Protein AF-G5SBT2-F1 (afdb_monomer_lite)

InterPro domains:
  IPR029263 Respiratory nitrate reductase beta, C-terminal [PF14711] (8-86)
  IPR038262 Nitrate reductase beta, C-terminal domain superfamily [G3DSA:1.10.3650.10] (8-85)

pLDDT: mean 75.29, std 18.12, range [35.0, 94.0]

Organism: NCBI:txid913086

Foldseek 3Di:
DDADQDDFADLVPAVVVPDDPPPVDPFDDPCSGPDHLQVVCVVHPVRDSVVNNLSNLLVRLLVSQVCCCPPVVDRDCRSVVVSPHDPVRSVVVCCCPPVNDPCSPDPDDDPPPVVVDVVVVLVVPPPDPPPDPPCPDDPCNSDDDPPPDDD

Sequence (151 aa):
MVWYVPPLSPIQSYADAGGLPHNGNILPAVETLRIPVQYLANMLSAGDTGPVIRALKRMMAMRHYMRSQTVEGVTDTRAIDEVGLSVQQVEEMYRYLAIANYEDRFVIPTSHREMARDAFPERNGCGFTFGEVATGRIPNSTCSTVAVLMP

Structure (mmCIF, N/CA/C/O backbone):
data_AF-G5SBT2-F1
#
_entry.id   AF-G5SBT2-F1
#
loop_
_atom_site.group_PDB
_atom_site.id
_atom_site.type_symbol
_atom_site.label_atom_id
_atom_site.label_alt_id
_atom_site.label_comp_id
_atom_site.label_asym_id
_atom_site.label_entity_id
_atom_site.label_seq_id
_atom_site.pdbx_PDB_ins_code
_atom_site.Cartn_x
_atom_site.Cartn_y
_atom_site.Cartn_z
_atom_site.occupancy
_atom_site.B_iso_or_equiv
_atom_site.auth_seq_id
_atom_site.auth_comp_id
_atom_site.auth_asym_id
_atom_site.auth_atom_id
_atom_site.pdbx_PDB_model_num
ATOM 1 N N . MET A 1 1 ? 7.430 0.142 -16.826 1.00 81.44 1 MET A N 1
ATOM 2 C CA . MET A 1 1 ? 6.166 -0.357 -16.238 1.00 81.44 1 MET A CA 1
ATOM 3 C C . MET A 1 1 ? 5.947 0.395 -14.934 1.00 81.44 1 MET A C 1
ATOM 5 O O . MET A 1 1 ? 6.907 0.506 -14.185 1.00 81.44 1 MET A O 1
ATOM 9 N N . VAL A 1 2 ? 4.760 0.958 -14.694 1.00 90.00 2 VAL A N 1
ATOM 10 C CA . VAL A 1 2 ? 4.453 1.811 -13.525 1.00 90.00 2 VAL A CA 1
ATOM 11 C C . VAL A 1 2 ? 3.194 1.271 -12.851 1.00 90.00 2 VAL A C 1
ATOM 13 O O . VAL A 1 2 ? 2.244 0.922 -13.545 1.00 90.00 2 VAL A O 1
ATOM 16 N N . TRP A 1 3 ? 3.214 1.171 -11.523 1.00 92.44 3 TRP A N 1
ATOM 17 C CA . TRP A 1 3 ? 2.135 0.614 -10.703 1.00 92.44 3 TRP A CA 1
ATOM 18 C C . TRP A 1 3 ? 1.725 1.630 -9.636 1.00 92.44 3 TRP A C 1
ATOM 20 O O . TRP A 1 3 ? 2.536 2.466 -9.239 1.00 92.44 3 TRP A O 1
ATOM 30 N N . TYR A 1 4 ? 0.481 1.545 -9.159 1.00 93.19 4 TYR A N 1
ATOM 31 C CA . TYR A 1 4 ? -0.083 2.499 -8.203 1.00 93.19 4 TYR A CA 1
ATOM 32 C C . TYR A 1 4 ? -0.707 1.794 -7.001 1.00 93.19 4 TYR A C 1
ATOM 34 O O . TYR A 1 4 ? -1.378 0.771 -7.140 1.00 93.19 4 TYR A O 1
ATOM 42 N N . VAL A 1 5 ? -0.524 2.389 -5.823 1.00 92.81 5 VAL A N 1
ATOM 43 C CA . VAL A 1 5 ? -1.242 2.017 -4.600 1.00 92.81 5 VAL A CA 1
ATOM 44 C C . VAL A 1 5 ? -2.513 2.875 -4.514 1.00 92.81 5 VAL A C 1
ATOM 46 O O . VAL A 1 5 ? -2.412 4.098 -4.641 1.00 92.81 5 VAL A O 1
ATOM 49 N N . PRO A 1 6 ? -3.710 2.287 -4.322 1.00 92.00 6 PRO A N 1
ATOM 50 C CA . PRO A 1 6 ? -4.952 3.054 -4.271 1.00 92.00 6 PRO A CA 1
ATOM 51 C C . PRO A 1 6 ? -5.004 3.965 -3.028 1.00 92.00 6 PRO A C 1
ATOM 53 O O . PRO A 1 6 ? -4.610 3.539 -1.938 1.00 92.00 6 PRO A O 1
ATOM 56 N N . PRO A 1 7 ? -5.507 5.207 -3.156 1.00 89.25 7 PRO A N 1
ATOM 57 C CA . PRO A 1 7 ? -5.559 6.151 -2.047 1.00 89.25 7 PRO A CA 1
ATOM 58 C C . PRO A 1 7 ? -6.687 5.817 -1.064 1.00 89.25 7 PRO A C 1
ATOM 60 O O . PRO A 1 7 ? -7.796 5.453 -1.457 1.00 89.25 7 PRO A O 1
ATOM 63 N N . LEU A 1 8 ? -6.426 6.028 0.227 1.00 84.62 8 LEU A N 1
ATOM 64 C CA . LEU A 1 8 ? -7.476 6.047 1.245 1.00 84.62 8 LEU A CA 1
ATOM 65 C C . LEU A 1 8 ? -8.232 7.378 1.165 1.00 84.62 8 LEU A C 1
ATOM 67 O O . LEU A 1 8 ? -7.611 8.440 1.128 1.00 84.62 8 LEU A O 1
ATOM 71 N N . SER A 1 9 ? -9.564 7.325 1.159 1.00 79.56 9 SER A N 1
ATOM 72 C CA . SER A 1 9 ? -10.411 8.523 1.179 1.00 79.56 9 SER A CA 1
ATOM 73 C C . SER A 1 9 ? -11.047 8.743 2.558 1.00 79.56 9 SER A C 1
ATOM 75 O O . SER A 1 9 ? -11.178 7.789 3.326 1.00 79.56 9 SER A O 1
ATOM 77 N N . PRO A 1 10 ? -11.418 9.984 2.917 1.00 72.31 10 PRO A N 1
ATOM 78 C CA . PRO A 1 10 ? -12.133 10.247 4.160 1.00 72.31 10 PRO A CA 1
ATOM 79 C C . PRO A 1 10 ? -13.471 9.502 4.219 1.00 72.31 10 PRO A C 1
ATOM 81 O O . PRO A 1 10 ? -14.146 9.332 3.200 1.00 72.31 10 PRO A O 1
ATOM 84 N N . ILE A 1 11 ? -13.873 9.111 5.428 1.00 65.56 11 ILE A N 1
ATOM 85 C CA . ILE A 1 11 ? -15.165 8.471 5.686 1.00 65.56 11 ILE A CA 1
ATOM 86 C C . ILE A 1 11 ? -16.180 9.590 5.927 1.00 65.56 11 ILE A C 1
ATOM 88 O O . ILE A 1 11 ? -16.314 10.103 7.036 1.00 65.56 11 ILE A O 1
ATOM 92 N N . GLN A 1 12 ? -16.821 10.048 4.856 1.00 55.50 12 GLN A N 1
ATOM 93 C CA . GLN A 1 12 ? -17.520 11.334 4.859 1.00 55.50 12 GLN A CA 1
ATOM 94 C C . GLN A 1 12 ? -18.854 11.329 5.614 1.00 55.50 12 GLN A C 1
ATOM 96 O O . GLN A 1 12 ? -19.302 12.380 6.042 1.00 55.50 12 GLN A O 1
ATOM 101 N N . SER A 1 13 ? -19.470 10.163 5.814 1.00 51.03 13 SER A N 1
ATOM 102 C CA . SER A 1 13 ? -20.796 10.050 6.444 1.00 51.03 13 SER A CA 1
ATOM 103 C C . SER A 1 13 ? -20.758 9.614 7.916 1.00 51.03 13 SER A C 1
ATOM 105 O O . SER A 1 13 ? -21.778 9.679 8.591 1.00 51.03 13 SER A O 1
ATOM 107 N N . TYR A 1 14 ? -19.608 9.151 8.423 1.00 53.25 14 TYR A N 1
ATOM 108 C CA . TYR A 1 14 ? -19.491 8.551 9.765 1.00 53.25 14 TYR A CA 1
ATOM 109 C C . TYR A 1 14 ? -18.976 9.518 10.837 1.00 53.25 14 TYR A C 1
ATOM 111 O O . TYR A 1 14 ? -19.342 9.379 12.001 1.00 53.25 14 TYR A O 1
ATOM 119 N N . ALA A 1 15 ? -18.156 10.506 10.460 1.00 50.91 15 ALA A N 1
ATOM 120 C CA . ALA A 1 15 ? -17.686 11.535 11.391 1.00 50.91 15 ALA A CA 1
ATOM 121 C C . ALA A 1 15 ? -18.818 12.498 11.801 1.00 50.91 15 ALA A C 1
ATOM 123 O O . ALA A 1 15 ? -18.912 12.865 12.969 1.00 50.91 15 ALA A O 1
ATOM 124 N N . ASP A 1 16 ? -19.719 12.824 10.868 1.00 51.06 16 ASP A N 1
ATOM 125 C CA . ASP A 1 16 ? -20.859 13.720 11.107 1.00 51.06 16 ASP A CA 1
ATOM 126 C C . ASP A 1 16 ? -21.977 13.067 11.946 1.00 51.06 16 ASP A C 1
ATOM 128 O O . ASP A 1 16 ? -22.784 13.763 12.556 1.00 51.06 16 ASP A O 1
ATOM 132 N N . ALA A 1 17 ? -22.017 11.730 12.020 1.00 50.12 17 ALA A N 1
ATOM 133 C CA . ALA A 1 17 ? -23.036 10.968 12.750 1.00 50.12 17 ALA A CA 1
ATOM 134 C C . ALA A 1 17 ? -22.621 10.563 14.181 1.00 50.12 17 ALA A C 1
ATOM 136 O O . ALA A 1 17 ? -23.380 9.877 14.86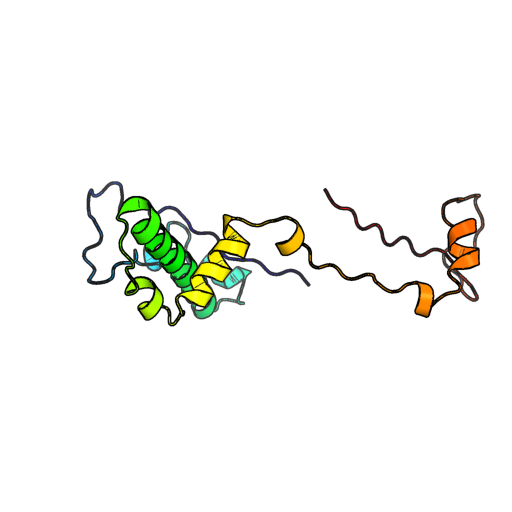4 1.00 50.12 17 ALA A O 1
ATOM 137 N N . GLY A 1 18 ? -21.423 10.942 14.647 1.00 48.19 18 GLY A N 1
ATOM 138 C CA . GLY A 1 18 ? -20.956 10.668 16.016 1.00 48.19 18 GLY A CA 1
ATOM 139 C C . GLY A 1 18 ? -20.796 9.181 16.381 1.00 48.19 18 GLY A C 1
ATOM 140 O O . GLY A 1 18 ? -20.587 8.856 17.549 1.00 48.19 18 GLY A O 1
ATOM 141 N N . GLY A 1 19 ? -20.896 8.268 15.413 1.00 49.31 19 GLY A N 1
ATOM 142 C CA . GLY A 1 19 ? -20.870 6.828 15.645 1.00 49.31 19 GLY A CA 1
ATOM 143 C C . GLY A 1 19 ? -19.489 6.226 15.407 1.00 49.31 19 GLY A C 1
ATOM 144 O O . GLY A 1 19 ? -18.996 6.219 14.281 1.00 49.31 19 GLY A O 1
ATOM 145 N N . LEU A 1 20 ? -18.894 5.633 16.444 1.00 51.16 20 LEU A N 1
ATOM 146 C CA . LEU A 1 20 ? -17.896 4.576 16.258 1.00 51.16 20 LEU A CA 1
ATOM 147 C C . LEU A 1 20 ? -18.595 3.422 15.517 1.00 51.16 20 LEU A C 1
ATOM 149 O O . LEU A 1 20 ? -19.608 2.942 16.037 1.00 51.16 20 LEU A O 1
ATOM 153 N N . PRO A 1 21 ? -18.125 2.973 14.337 1.00 48.66 21 PRO A N 1
ATOM 154 C CA . PRO A 1 21 ? -18.746 1.857 13.631 1.00 48.66 21 PRO A CA 1
ATOM 155 C C . PRO A 1 21 ? -18.725 0.603 14.514 1.00 48.66 21 PRO A C 1
ATOM 157 O O . PRO A 1 21 ? -17.712 -0.075 14.638 1.00 48.66 21 PRO A O 1
ATOM 160 N N . HIS A 1 22 ? -19.861 0.294 15.137 1.00 47.34 22 HIS A N 1
ATOM 161 C CA . HIS A 1 22 ? -20.135 -0.995 15.761 1.00 47.34 22 HIS A CA 1
ATOM 162 C C . HIS A 1 22 ? -20.657 -1.941 14.682 1.00 47.34 22 HIS A C 1
ATOM 164 O O . HIS A 1 22 ? -21.832 -2.289 14.646 1.00 47.34 22 HIS A O 1
ATOM 170 N N . ASN A 1 23 ? -19.764 -2.355 13.786 1.00 47.50 23 ASN A N 1
ATOM 171 C CA . ASN A 1 23 ? -20.062 -3.399 12.806 1.00 47.50 23 ASN A CA 1
ATOM 172 C C . ASN A 1 23 ? -19.533 -4.765 13.280 1.00 47.50 23 ASN A C 1
ATOM 174 O O . ASN A 1 23 ? -19.401 -5.680 12.476 1.00 47.50 23 ASN A O 1
ATOM 178 N N . GLY A 1 24 ? -19.126 -4.896 14.549 1.00 50.34 24 GLY A N 1
ATOM 179 C CA . GLY A 1 24 ? -18.369 -6.052 15.050 1.00 50.34 24 GLY A CA 1
ATOM 180 C C . GLY A 1 24 ? -16.921 -6.119 14.538 1.00 50.34 24 GLY A C 1
ATOM 181 O O . GLY A 1 24 ? -16.070 -6.683 15.219 1.00 50.34 24 GLY A O 1
ATOM 182 N N . ASN A 1 25 ? -16.622 -5.478 13.402 1.00 52.66 25 ASN A N 1
ATOM 183 C CA . ASN A 1 25 ? -15.278 -5.356 12.848 1.00 52.66 25 ASN A CA 1
ATOM 184 C C . ASN A 1 25 ? -14.618 -4.047 13.293 1.00 52.66 25 ASN A C 1
ATOM 186 O O . ASN A 1 25 ? -15.227 -2.979 13.314 1.00 52.66 25 ASN A O 1
ATOM 190 N N . ILE A 1 26 ? -13.339 -4.161 13.628 1.00 62.16 26 ILE A N 1
ATOM 191 C CA . ILE A 1 26 ? -12.473 -3.093 14.142 1.00 62.16 26 ILE A CA 1
ATOM 192 C C . ILE A 1 26 ? -12.114 -2.056 13.067 1.00 62.16 26 ILE A C 1
ATOM 194 O O . ILE A 1 26 ? -11.780 -0.910 13.371 1.00 62.16 26 ILE A O 1
ATOM 198 N N . LEU A 1 27 ? -12.201 -2.446 11.795 1.00 63.97 27 LEU A N 1
ATOM 199 C CA . LEU A 1 27 ? -11.885 -1.591 10.660 1.00 63.97 27 LEU A CA 1
ATOM 200 C C . LEU A 1 27 ? -13.154 -0.955 10.076 1.00 63.97 27 LEU A C 1
ATOM 202 O O . LEU A 1 27 ? -14.155 -1.651 9.888 1.00 63.97 27 LEU A O 1
ATOM 206 N N . PRO A 1 28 ? -13.122 0.345 9.721 1.00 68.00 28 PRO A N 1
ATOM 207 C CA . PRO A 1 28 ? -14.218 0.957 8.987 1.00 68.00 28 PRO A CA 1
ATOM 208 C C . PRO A 1 28 ? -14.482 0.207 7.679 1.00 68.00 28 PRO A C 1
ATOM 210 O O . PRO A 1 28 ? -13.549 -0.199 6.981 1.00 68.00 28 PRO A O 1
ATOM 213 N N . ALA A 1 29 ? -15.757 0.041 7.332 1.00 69.31 29 ALA A N 1
ATOM 214 C CA . ALA A 1 29 ? -16.147 -0.628 6.099 1.00 69.31 29 ALA A CA 1
ATOM 215 C C . ALA A 1 29 ? -15.599 0.135 4.882 1.00 69.31 29 ALA A C 1
ATOM 217 O O . ALA A 1 29 ? -15.877 1.323 4.704 1.00 69.31 29 ALA A O 1
ATOM 218 N N . VAL A 1 30 ? -14.841 -0.553 4.024 1.00 71.50 30 VAL A N 1
ATOM 219 C CA . VAL A 1 30 ? -14.248 0.022 2.799 1.00 71.50 30 VAL A CA 1
ATOM 220 C C . VAL A 1 30 ? -15.331 0.554 1.852 1.00 71.50 30 VAL A C 1
ATOM 222 O O . VAL A 1 30 ? -15.067 1.470 1.080 1.00 71.50 30 VAL A O 1
ATOM 225 N N . GLU A 1 31 ? -16.569 0.057 1.953 1.00 67.88 31 GLU A N 1
ATOM 226 C CA . GLU A 1 31 ? -17.704 0.573 1.179 1.00 67.88 31 GLU A CA 1
ATOM 227 C C . GLU A 1 31 ? -18.174 1.974 1.614 1.00 67.88 31 GLU A C 1
ATOM 229 O O . GLU A 1 31 ? -18.878 2.634 0.859 1.00 67.88 31 GLU A O 1
ATOM 234 N N . THR A 1 32 ? -17.779 2.454 2.800 1.00 72.81 32 THR A N 1
ATOM 235 C CA . THR A 1 32 ? -18.185 3.778 3.329 1.00 72.81 32 THR A CA 1
ATOM 236 C C . THR A 1 32 ? -17.217 4.906 2.954 1.00 72.81 32 THR A C 1
ATOM 238 O O . THR A 1 32 ? -17.385 6.059 3.360 1.00 72.81 32 THR A O 1
ATOM 241 N N . LEU A 1 33 ? -16.189 4.581 2.169 1.00 76.44 33 LEU A N 1
ATOM 242 C CA . LEU A 1 33 ? -15.235 5.534 1.616 1.00 76.44 33 LEU A CA 1
ATOM 243 C C . LEU A 1 33 ? -15.920 6.485 0.622 1.00 76.44 33 LEU A C 1
ATOM 245 O O . LEU A 1 33 ? -16.732 6.065 -0.198 1.00 76.44 33 LEU A O 1
ATOM 249 N N . ARG A 1 34 ? -15.546 7.774 0.654 1.00 82.88 34 ARG A N 1
ATOM 250 C CA . ARG A 1 34 ? -16.090 8.804 -0.253 1.00 82.88 34 ARG A CA 1
ATOM 251 C C . ARG A 1 34 ? -15.933 8.435 -1.729 1.00 82.88 34 ARG A C 1
ATOM 253 O O . ARG A 1 34 ? -16.804 8.735 -2.542 1.00 82.88 34 ARG A O 1
ATOM 260 N N . ILE A 1 35 ? -14.777 7.887 -2.094 1.00 82.75 35 ILE A N 1
ATOM 261 C CA . ILE A 1 35 ? -14.473 7.552 -3.486 1.00 82.75 35 ILE A CA 1
ATOM 262 C C . ILE A 1 35 ? -15.084 6.183 -3.796 1.00 82.75 35 ILE A C 1
ATOM 264 O O . ILE A 1 35 ? -14.730 5.211 -3.126 1.00 82.75 35 ILE A O 1
ATOM 268 N N . PRO A 1 36 ? -15.947 6.069 -4.822 1.00 86.88 36 PRO A N 1
ATOM 269 C CA . PRO A 1 36 ? -16.544 4.791 -5.172 1.00 86.88 36 PRO A CA 1
ATOM 270 C C . PRO A 1 36 ? -15.455 3.802 -5.596 1.00 86.88 36 PRO A C 1
ATOM 272 O O . PRO A 1 36 ? -14.662 4.075 -6.498 1.00 86.88 36 PRO A O 1
ATOM 275 N N . VAL A 1 37 ? -15.442 2.620 -4.982 1.00 88.38 37 VAL A N 1
ATOM 276 C CA . VAL A 1 37 ? -14.430 1.585 -5.254 1.00 88.38 37 VAL A CA 1
ATOM 277 C C . VAL A 1 37 ? -14.450 1.145 -6.722 1.00 88.38 37 VAL A C 1
ATOM 279 O O . VAL A 1 37 ? -13.401 0.858 -7.295 1.00 88.38 37 VAL A O 1
ATOM 282 N N . GLN A 1 38 ? -15.622 1.184 -7.367 1.00 88.94 38 GLN A N 1
ATOM 283 C CA . GLN A 1 38 ? -15.757 0.886 -8.794 1.00 88.94 38 GLN A CA 1
ATOM 284 C C . GLN A 1 38 ? -14.934 1.832 -9.678 1.00 88.94 38 GLN A C 1
ATOM 286 O O . GLN A 1 38 ? -14.377 1.407 -10.686 1.00 88.94 38 GLN A O 1
ATOM 291 N N . TYR A 1 39 ? -14.808 3.105 -9.294 1.00 90.19 39 TYR A N 1
ATOM 292 C CA . TYR A 1 39 ? -13.993 4.064 -10.040 1.00 90.19 39 TYR A CA 1
ATOM 293 C C . TYR A 1 39 ? -12.510 3.678 -10.007 1.00 90.19 39 TYR A C 1
ATOM 295 O O . TYR A 1 39 ? -11.839 3.677 -11.038 1.00 90.19 39 TYR A O 1
ATOM 303 N N . LEU A 1 40 ? -12.011 3.278 -8.835 1.00 90.25 40 LEU A N 1
ATOM 304 C CA . LEU A 1 40 ? -10.636 2.802 -8.678 1.00 90.25 40 LEU A CA 1
ATOM 305 C C . LEU A 1 40 ? -10.404 1.486 -9.431 1.00 90.25 40 LEU A C 1
ATOM 307 O O . LEU A 1 40 ? -9.360 1.318 -10.057 1.00 90.25 40 LEU A O 1
ATOM 311 N N . ALA A 1 41 ? -11.384 0.581 -9.421 1.00 92.38 41 ALA A N 1
ATOM 312 C CA . ALA A 1 41 ? -11.300 -0.693 -10.127 1.00 92.38 41 ALA A CA 1
ATOM 313 C C . ALA A 1 41 ? -11.198 -0.518 -11.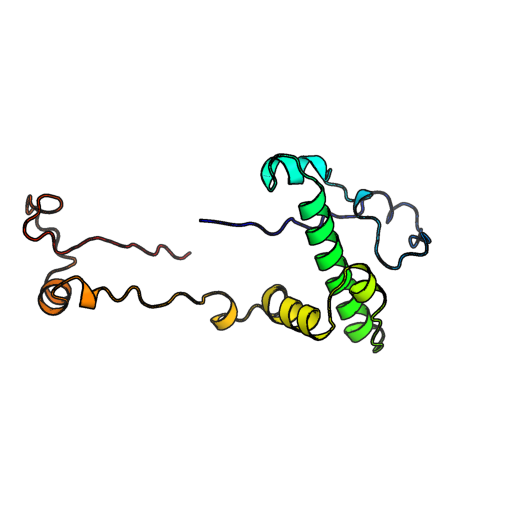648 1.00 92.38 41 ALA A C 1
ATOM 315 O O . ALA A 1 41 ? -10.374 -1.159 -12.299 1.00 92.38 41 ALA A O 1
ATOM 316 N N . ASN A 1 42 ? -11.973 0.405 -12.222 1.00 92.44 42 ASN A N 1
ATOM 317 C CA . ASN A 1 42 ? -11.923 0.697 -13.657 1.00 92.44 42 ASN A CA 1
ATOM 318 C C . ASN A 1 42 ? -10.549 1.224 -14.104 1.00 92.44 42 ASN A C 1
ATOM 320 O O . ASN A 1 42 ? -10.137 0.980 -15.233 1.00 92.44 42 ASN A O 1
ATOM 324 N N . MET A 1 43 ? -9.834 1.924 -13.220 1.00 89.94 43 MET A N 1
ATOM 325 C CA . MET A 1 43 ? -8.523 2.507 -13.513 1.00 89.94 43 MET A CA 1
ATOM 326 C C . MET A 1 43 ? -7.355 1.545 -13.247 1.00 89.94 43 MET A C 1
ATOM 328 O O . MET A 1 43 ? -6.369 1.576 -13.977 1.00 89.94 43 MET A O 1
ATOM 332 N N . LEU A 1 44 ? -7.440 0.714 -12.203 1.00 91.25 44 LEU A N 1
ATOM 333 C CA . LEU A 1 44 ? -6.299 -0.065 -11.700 1.00 91.25 44 LEU A CA 1
ATOM 334 C C . LEU A 1 44 ? -6.379 -1.567 -12.005 1.00 91.25 44 LEU A C 1
ATOM 336 O O . LEU A 1 44 ? -5.350 -2.237 -12.013 1.00 91.25 44 LEU A O 1
ATOM 340 N N . SER A 1 45 ? -7.574 -2.108 -12.236 1.00 92.31 45 SER A N 1
ATOM 341 C CA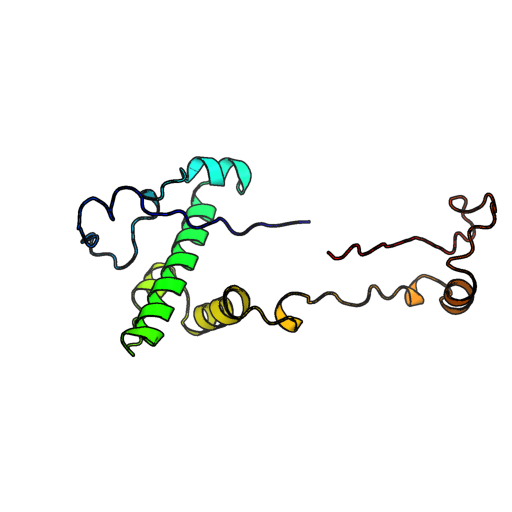 . SER A 1 45 ? -7.816 -3.558 -12.304 1.00 92.31 45 SER A CA 1
ATOM 342 C C . SER A 1 45 ? -8.858 -3.945 -13.358 1.00 92.31 45 SER A C 1
ATOM 344 O O . SER A 1 45 ? -9.529 -4.966 -13.224 1.00 92.31 45 SER A O 1
ATOM 346 N N . ALA A 1 46 ? -9.008 -3.131 -14.409 1.00 92.88 46 ALA A N 1
ATOM 347 C CA . ALA A 1 46 ? -9.938 -3.370 -15.520 1.00 92.88 46 ALA A CA 1
ATOM 348 C C . ALA A 1 46 ? -11.404 -3.616 -15.085 1.00 92.88 46 ALA A C 1
ATOM 350 O O . ALA A 1 46 ? -12.148 -4.330 -15.751 1.00 92.88 46 ALA A O 1
ATOM 351 N N . GLY A 1 47 ? -11.819 -3.015 -13.966 1.00 90.00 47 GLY A N 1
ATOM 352 C CA . GLY A 1 47 ? -13.173 -3.113 -13.417 1.00 90.00 47 GLY A CA 1
ATOM 353 C C . GLY A 1 47 ? -13.345 -4.122 -12.277 1.00 90.00 47 GLY A C 1
ATOM 354 O O . GLY A 1 47 ? -14.402 -4.116 -11.647 1.00 90.00 47 GLY A O 1
ATOM 355 N N . ASP A 1 48 ? -12.326 -4.926 -11.948 1.00 93.12 48 ASP A N 1
ATOM 356 C CA . ASP A 1 48 ? -12.372 -5.859 -10.811 1.00 93.12 48 ASP A CA 1
ATOM 357 C C . ASP A 1 48 ? -12.139 -5.135 -9.474 1.00 93.12 48 ASP A C 1
ATOM 359 O O . ASP A 1 48 ? -11.047 -4.642 -9.184 1.00 93.12 48 ASP A O 1
ATOM 363 N N . THR A 1 49 ? -13.157 -5.079 -8.620 1.00 91.62 49 THR A N 1
ATOM 364 C CA . THR A 1 49 ? -13.077 -4.423 -7.306 1.00 91.62 49 THR A CA 1
ATOM 365 C C . THR A 1 49 ? -12.329 -5.251 -6.260 1.00 91.62 49 THR A C 1
ATOM 367 O O . THR A 1 49 ? -11.801 -4.681 -5.303 1.00 91.62 49 THR A O 1
ATOM 370 N N . GLY A 1 50 ? -12.201 -6.568 -6.441 1.00 91.50 50 GLY A N 1
ATOM 371 C CA . GLY A 1 50 ? -11.541 -7.477 -5.503 1.00 91.50 50 GLY A CA 1
ATOM 372 C C . GLY A 1 50 ? -10.120 -7.058 -5.090 1.00 91.50 50 GLY A C 1
ATOM 373 O O . GLY A 1 50 ? -9.860 -6.921 -3.888 1.00 91.50 50 GLY A O 1
ATOM 374 N N . PRO A 1 51 ? -9.174 -6.832 -6.025 1.00 92.25 51 PRO A N 1
ATOM 375 C CA . PRO A 1 51 ? -7.811 -6.417 -5.689 1.00 92.25 51 PRO A CA 1
ATOM 376 C C . PRO A 1 51 ? -7.753 -5.041 -5.024 1.00 92.25 51 PRO A C 1
ATOM 378 O O . PRO A 1 51 ? -6.949 -4.844 -4.112 1.00 92.25 51 PRO A O 1
ATOM 381 N N . VAL A 1 52 ? -8.627 -4.115 -5.423 1.00 91.50 52 VAL A N 1
ATOM 382 C CA . VAL A 1 52 ? -8.679 -2.766 -4.848 1.00 91.50 52 VAL A CA 1
ATOM 383 C C . VAL A 1 52 ? -9.154 -2.818 -3.397 1.00 91.50 52 VAL A C 1
ATOM 385 O O . VAL A 1 52 ? -8.504 -2.246 -2.524 1.00 91.50 52 VAL A O 1
ATOM 388 N N . ILE A 1 53 ? -10.229 -3.562 -3.109 1.00 90.06 53 ILE A N 1
ATOM 389 C CA . ILE A 1 53 ? -10.742 -3.737 -1.741 1.00 90.06 53 ILE A CA 1
ATOM 390 C C . ILE A 1 53 ? -9.678 -4.385 -0.856 1.00 90.06 53 ILE A C 1
ATOM 392 O O . ILE A 1 53 ? -9.448 -3.922 0.261 1.00 90.06 53 ILE A O 1
ATOM 396 N N . ARG A 1 54 ? -8.980 -5.415 -1.356 1.00 91.44 54 ARG A N 1
ATOM 397 C CA . ARG A 1 54 ? -7.880 -6.052 -0.615 1.00 91.44 54 ARG A CA 1
ATOM 398 C C . ARG A 1 54 ? -6.776 -5.057 -0.262 1.00 91.44 54 ARG A C 1
ATOM 400 O O . ARG A 1 54 ? -6.339 -5.030 0.887 1.00 91.44 54 ARG A O 1
ATOM 407 N N . ALA A 1 55 ? -6.337 -4.239 -1.217 1.00 92.00 55 ALA A N 1
ATOM 408 C CA . ALA A 1 55 ? -5.303 -3.235 -0.975 1.00 92.00 55 ALA A CA 1
ATOM 409 C C . ALA A 1 55 ? -5.753 -2.191 0.063 1.00 92.00 55 ALA A C 1
ATOM 411 O O . ALA A 1 55 ? -5.015 -1.903 1.005 1.00 92.00 55 ALA A O 1
ATOM 412 N N . LEU A 1 56 ? -6.985 -1.684 -0.053 1.00 90.44 56 LEU A N 1
ATOM 413 C CA . LEU A 1 56 ? -7.545 -0.707 0.886 1.00 90.44 56 LEU A CA 1
ATOM 414 C C . LEU A 1 56 ? -7.675 -1.281 2.306 1.00 90.44 56 LEU A C 1
ATOM 416 O O . LEU A 1 56 ? -7.225 -0.641 3.257 1.00 90.44 56 LEU A O 1
ATOM 420 N N . LYS A 1 57 ? -8.197 -2.509 2.458 1.00 89.31 57 LYS A N 1
ATOM 421 C CA . LYS A 1 57 ? -8.299 -3.184 3.765 1.00 89.31 57 LYS A CA 1
ATOM 422 C C . LYS A 1 57 ? -6.933 -3.348 4.433 1.00 89.31 57 LYS A C 1
ATOM 424 O O . LYS A 1 57 ? -6.802 -3.044 5.613 1.00 89.31 57 LYS A O 1
ATOM 429 N N . ARG A 1 58 ? -5.899 -3.751 3.685 1.00 92.00 58 ARG A N 1
ATOM 430 C CA . ARG A 1 58 ? -4.527 -3.899 4.213 1.00 92.00 58 ARG A CA 1
ATOM 431 C C . ARG A 1 58 ? -3.936 -2.576 4.700 1.00 92.00 58 ARG A C 1
ATOM 433 O O . ARG A 1 58 ? -3.336 -2.529 5.769 1.00 92.00 58 ARG A O 1
ATOM 440 N N . MET A 1 59 ? -4.151 -1.490 3.957 1.00 90.69 59 MET A N 1
ATOM 441 C CA . MET A 1 59 ? -3.699 -0.154 4.366 1.00 90.69 59 MET A CA 1
ATOM 442 C C . MET A 1 59 ? -4.404 0.331 5.640 1.00 90.69 59 MET A C 1
ATOM 444 O O . MET A 1 59 ? -3.784 0.980 6.484 1.00 90.69 59 MET A O 1
ATOM 448 N N . MET A 1 60 ? -5.690 0.010 5.800 1.00 88.44 60 MET A N 1
ATOM 449 C CA . MET A 1 60 ? -6.454 0.336 7.007 1.00 88.44 60 MET A CA 1
ATOM 450 C C . MET A 1 60 ? -6.033 -0.525 8.202 1.00 88.44 60 MET A C 1
ATOM 452 O O . MET A 1 60 ? -5.844 0.018 9.289 1.00 88.44 60 MET A O 1
ATOM 456 N N . ALA A 1 61 ? -5.804 -1.824 7.991 1.00 89.88 61 ALA A N 1
ATOM 457 C CA . ALA A 1 61 ? -5.288 -2.744 9.003 1.00 89.88 61 ALA A CA 1
ATOM 458 C C . ALA A 1 61 ? -3.942 -2.274 9.570 1.00 89.88 61 ALA A C 1
ATOM 460 O O . ALA A 1 61 ? -3.789 -2.178 10.786 1.00 89.88 61 ALA A O 1
ATOM 461 N N . MET A 1 62 ? -3.007 -1.876 8.698 1.00 91.25 62 MET A N 1
ATOM 462 C CA . MET A 1 62 ? -1.722 -1.304 9.113 1.00 91.25 62 MET A CA 1
ATOM 463 C C . MET A 1 62 ? -1.912 -0.048 9.974 1.00 91.25 62 MET A C 1
ATOM 465 O O . MET A 1 62 ? -1.290 0.079 11.025 1.00 91.25 62 MET A O 1
ATOM 469 N N . ARG A 1 63 ? -2.793 0.880 9.568 1.00 89.50 63 ARG A N 1
ATOM 470 C CA . ARG A 1 63 ? -3.069 2.098 10.352 1.00 89.50 63 ARG A CA 1
ATOM 471 C C . ARG A 1 63 ? -3.666 1.789 11.723 1.00 89.50 63 ARG A C 1
ATOM 473 O O . ARG A 1 63 ? -3.290 2.445 12.690 1.00 89.50 63 ARG A O 1
ATOM 480 N N . HIS A 1 64 ? -4.575 0.818 11.807 1.00 87.12 64 HIS A N 1
ATOM 481 C CA . HIS A 1 64 ? -5.163 0.396 13.077 1.00 87.12 64 HIS A CA 1
ATOM 482 C C . HIS A 1 64 ? -4.104 -0.207 14.008 1.00 87.12 64 HIS A C 1
ATOM 484 O O . HIS A 1 64 ? -3.967 0.237 15.145 1.00 87.12 64 HIS A O 1
ATOM 490 N N . TYR A 1 65 ? -3.307 -1.150 13.501 1.00 90.06 65 TYR A N 1
ATOM 491 C CA . TYR A 1 65 ? -2.235 -1.803 14.255 1.00 90.06 65 TYR A CA 1
ATOM 492 C C . TYR A 1 65 ? -1.194 -0.806 14.780 1.00 90.06 65 TYR A C 1
ATOM 494 O O . TYR A 1 65 ? -0.857 -0.795 15.961 1.00 90.06 65 TYR A O 1
ATOM 502 N N . MET A 1 66 ? -0.719 0.103 13.924 1.00 89.44 66 MET A N 1
ATOM 503 C CA . MET A 1 66 ? 0.266 1.100 14.348 1.00 89.44 66 MET A CA 1
ATOM 504 C C . MET A 1 66 ? -0.319 2.096 15.352 1.00 89.44 66 MET A C 1
ATOM 506 O O . MET A 1 66 ? 0.399 2.561 16.235 1.00 89.44 66 MET A O 1
ATOM 510 N N . ARG A 1 67 ? -1.620 2.407 15.269 1.00 88.69 67 ARG A N 1
ATOM 511 C CA . ARG A 1 67 ? -2.301 3.243 16.265 1.00 88.69 67 ARG A CA 1
ATOM 512 C C . ARG A 1 67 ? -2.397 2.537 17.615 1.00 88.69 67 ARG A C 1
ATOM 514 O O . ARG A 1 67 ? -2.092 3.175 18.617 1.00 88.69 67 ARG A O 1
ATOM 521 N N . SER A 1 68 ? -2.790 1.262 17.657 1.00 87.44 68 SER A N 1
ATOM 522 C CA . SER A 1 68 ? -2.886 0.526 18.926 1.00 87.44 68 SER A CA 1
ATOM 523 C C . SER A 1 68 ? -1.520 0.462 19.619 1.00 87.44 68 SER A C 1
ATOM 525 O O . SER A 1 68 ? -1.418 0.724 20.815 1.00 87.44 68 SER A O 1
ATOM 527 N N . GLN A 1 69 ? -0.446 0.241 18.854 1.00 89.12 69 GLN A N 1
ATOM 528 C CA . GLN A 1 69 ? 0.911 0.230 19.400 1.00 89.12 69 GLN A CA 1
ATOM 529 C C . GLN A 1 69 ? 1.382 1.610 19.882 1.00 89.12 69 GLN A C 1
ATOM 531 O O . GLN A 1 69 ? 1.956 1.714 20.961 1.00 89.12 69 GLN A O 1
ATOM 536 N N . THR A 1 70 ? 1.156 2.675 19.107 1.00 87.69 70 THR A N 1
ATOM 537 C CA . THR A 1 70 ? 1.701 4.014 19.419 1.00 87.69 70 THR A CA 1
ATOM 538 C C . THR A 1 70 ? 0.876 4.809 20.426 1.00 87.69 70 THR A C 1
ATOM 540 O O . THR A 1 70 ? 1.440 5.603 21.173 1.00 87.69 70 THR A O 1
ATOM 543 N N . VAL A 1 71 ? -0.447 4.628 20.439 1.00 86.88 71 VAL A N 1
ATOM 544 C CA . VAL A 1 71 ? -1.368 5.406 21.281 1.00 86.88 71 VAL A CA 1
ATOM 545 C C . VAL A 1 71 ? -1.764 4.631 22.529 1.00 86.88 71 VAL A C 1
ATOM 547 O O . VAL A 1 71 ? -1.730 5.181 23.625 1.00 86.88 71 VAL A O 1
ATOM 550 N N . GLU A 1 72 ? -2.153 3.367 22.369 1.00 84.50 72 GLU A N 1
ATOM 551 C CA . GLU A 1 72 ? -2.691 2.549 23.464 1.00 84.50 72 GLU A CA 1
ATOM 552 C C . GLU A 1 72 ? -1.599 1.709 24.141 1.00 84.50 72 GLU A C 1
ATOM 554 O O . GLU A 1 72 ? -1.794 1.235 25.256 1.00 84.50 72 GLU A O 1
ATOM 559 N N . GLY A 1 73 ? -0.441 1.541 23.491 1.00 86.75 73 GLY A N 1
ATOM 560 C CA . GLY A 1 73 ? 0.640 0.680 23.973 1.00 86.75 73 GLY A CA 1
ATOM 561 C C . GLY A 1 7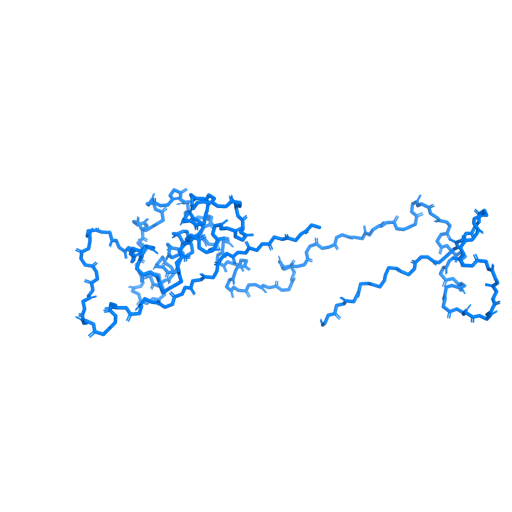3 ? 0.278 -0.807 23.946 1.00 86.75 73 GLY A C 1
ATOM 562 O O . GLY A 1 73 ? 0.902 -1.599 24.650 1.00 86.75 73 GLY A O 1
ATOM 563 N N . VAL A 1 74 ? -0.740 -1.190 23.166 1.00 87.31 74 VAL A N 1
ATOM 564 C CA . VAL A 1 74 ? -1.263 -2.559 23.088 1.00 87.31 74 VAL A CA 1
ATOM 565 C C . VAL A 1 74 ? -1.052 -3.124 21.687 1.00 87.31 74 VAL A C 1
ATOM 567 O O . VAL A 1 74 ? -1.346 -2.484 20.672 1.00 87.31 74 VAL A O 1
ATOM 570 N N . THR A 1 75 ? -0.574 -4.363 21.625 1.00 84.69 75 THR A N 1
ATOM 571 C CA . THR A 1 75 ? -0.445 -5.121 20.378 1.00 84.69 75 THR A CA 1
ATOM 572 C C . THR A 1 75 ? -1.789 -5.762 20.026 1.00 84.69 75 THR A C 1
ATOM 574 O O . THR A 1 75 ? -2.094 -6.867 20.468 1.00 84.69 75 THR A O 1
ATOM 577 N N . ASP A 1 76 ? -2.616 -5.062 19.246 1.00 84.88 76 ASP A N 1
ATOM 578 C CA . ASP A 1 76 ? -3.899 -5.584 18.767 1.00 84.88 76 ASP A CA 1
ATOM 579 C C . ASP A 1 76 ? -3.762 -6.181 17.359 1.00 84.88 76 ASP A C 1
ATOM 581 O O . ASP A 1 76 ? -3.701 -5.456 16.363 1.00 84.88 76 ASP A O 1
ATOM 585 N N . THR A 1 77 ? -3.734 -7.514 17.266 1.00 86.25 77 THR A N 1
ATOM 586 C CA . THR A 1 77 ? -3.565 -8.229 15.989 1.00 86.25 77 THR A CA 1
ATOM 587 C C . THR A 1 77 ? -4.873 -8.498 15.245 1.00 86.25 77 THR A C 1
ATOM 589 O O . THR A 1 77 ? -4.860 -8.930 14.095 1.00 86.25 77 THR A O 1
ATOM 592 N N . ARG A 1 78 ? -6.033 -8.186 15.829 1.00 86.25 78 ARG A N 1
ATOM 593 C CA . ARG A 1 78 ? -7.332 -8.565 15.247 1.00 86.25 78 ARG A CA 1
ATOM 594 C C . ARG A 1 78 ? -7.540 -8.003 13.833 1.00 86.25 78 ARG A C 1
ATOM 596 O O . ARG A 1 78 ? -8.073 -8.681 12.961 1.00 86.25 78 ARG A O 1
ATOM 603 N N . ALA A 1 79 ? -7.079 -6.773 13.592 1.00 84.50 79 ALA A N 1
ATOM 604 C CA . ALA A 1 79 ? -7.191 -6.107 12.293 1.00 84.50 79 ALA A CA 1
ATOM 605 C C . ALA A 1 79 ? -6.262 -6.696 11.213 1.00 84.50 79 ALA A C 1
ATOM 607 O O . ALA A 1 79 ? -6.592 -6.646 10.029 1.00 84.50 79 ALA A O 1
ATOM 608 N N . ILE A 1 80 ? -5.097 -7.226 11.603 1.00 88.75 80 ILE A N 1
ATOM 609 C CA . ILE A 1 80 ? -4.122 -7.823 10.674 1.00 88.75 80 ILE A CA 1
ATOM 610 C C . ILE A 1 80 ? -4.500 -9.271 10.337 1.00 88.75 80 ILE A C 1
ATOM 612 O O . ILE A 1 80 ? -4.369 -9.681 9.181 1.00 88.75 80 ILE A O 1
ATOM 616 N N . ASP A 1 81 ? -5.095 -9.981 11.300 1.00 88.62 81 ASP A N 1
ATOM 617 C CA . ASP A 1 81 ? -5.633 -11.329 11.121 1.00 88.62 81 ASP A CA 1
ATOM 618 C C . ASP A 1 81 ? -6.802 -11.335 10.114 1.00 88.62 81 ASP A C 1
ATOM 620 O O . ASP A 1 81 ? -6.862 -12.199 9.239 1.00 88.62 81 ASP A O 1
ATOM 624 N N . GLU A 1 82 ? -7.679 -10.319 10.144 1.00 86.25 82 GLU A N 1
ATOM 625 C CA . GLU A 1 82 ? -8.805 -10.178 9.199 1.00 86.25 82 GLU A CA 1
ATOM 626 C C . GLU A 1 82 ? -8.349 -10.065 7.730 1.00 86.25 82 GLU A C 1
ATOM 628 O O . GLU A 1 82 ? -9.036 -10.521 6.812 1.00 86.25 82 GLU A O 1
ATOM 633 N N . VAL A 1 83 ? -7.180 -9.468 7.483 1.00 88.25 83 VAL A N 1
ATOM 634 C CA . VAL A 1 83 ? -6.629 -9.272 6.129 1.00 88.25 83 VAL A CA 1
ATOM 635 C C . VAL A 1 83 ? -5.592 -10.328 5.733 1.00 88.25 83 VAL A C 1
ATOM 637 O O . VAL A 1 83 ? -5.046 -10.257 4.622 1.00 88.25 83 VAL A O 1
ATOM 640 N N . GLY A 1 84 ? -5.335 -11.299 6.616 1.00 90.12 84 GLY A N 1
ATOM 641 C CA . GLY A 1 84 ? -4.378 -12.384 6.413 1.00 90.12 84 GLY A CA 1
ATOM 642 C C . GLY A 1 84 ? -2.931 -11.903 6.295 1.00 90.12 84 GLY A C 1
ATOM 643 O O . GLY A 1 84 ? -2.197 -12.405 5.443 1.00 90.12 84 GLY A O 1
ATOM 644 N N . LEU A 1 85 ? -2.541 -10.894 7.079 1.00 91.31 85 LEU A N 1
ATOM 645 C CA . LEU A 1 85 ? -1.161 -10.410 7.160 1.00 91.31 85 LEU A CA 1
ATOM 646 C C . LEU A 1 85 ? -0.529 -10.804 8.496 1.00 91.31 85 LEU A C 1
ATOM 648 O O . LEU A 1 85 ? -1.176 -10.767 9.536 1.00 91.31 85 LEU A O 1
ATOM 652 N N . SER A 1 86 ? 0.760 -11.128 8.463 1.00 93.50 86 SER A N 1
ATOM 653 C CA . SER A 1 86 ? 1.569 -11.305 9.673 1.00 93.50 86 SER A CA 1
ATOM 654 C C . SER A 1 86 ? 2.029 -9.963 10.246 1.00 93.50 86 SER A C 1
ATOM 656 O O . SER A 1 86 ? 2.130 -8.965 9.528 1.00 93.50 86 SER A O 1
ATOM 658 N N . VAL A 1 87 ? 2.373 -9.951 11.536 1.00 91.19 87 VAL A N 1
ATOM 659 C CA . VAL A 1 87 ? 2.942 -8.775 12.214 1.00 91.19 87 VAL A CA 1
ATOM 660 C C . VAL A 1 87 ? 4.194 -8.272 11.491 1.00 91.19 87 VAL A C 1
ATOM 662 O O . VAL A 1 87 ? 4.303 -7.082 11.210 1.00 91.19 87 VAL A O 1
ATOM 665 N N . GLN A 1 88 ? 5.091 -9.184 11.108 1.00 93.19 88 GLN A N 1
ATOM 666 C CA . GLN A 1 88 ? 6.343 -8.849 10.427 1.00 93.19 88 GLN A CA 1
ATOM 667 C C . GLN A 1 88 ? 6.080 -8.149 9.090 1.00 93.19 88 GLN A C 1
ATOM 669 O O . GLN A 1 88 ? 6.691 -7.127 8.795 1.00 93.19 88 GLN A O 1
ATOM 674 N N . GLN A 1 89 ? 5.112 -8.643 8.311 1.00 93.62 89 GLN A N 1
ATOM 675 C CA . GLN A 1 89 ? 4.727 -8.003 7.050 1.00 93.62 89 GLN A CA 1
ATOM 676 C C . GLN A 1 89 ? 4.187 -6.589 7.265 1.00 93.62 89 GLN A C 1
ATOM 678 O O . GLN A 1 89 ? 4.434 -5.707 6.449 1.00 93.62 89 GLN A O 1
ATOM 683 N N . VAL A 1 90 ? 3.445 -6.353 8.345 1.00 92.56 90 VAL A N 1
ATOM 684 C CA . VAL A 1 90 ? 2.869 -5.036 8.643 1.00 92.56 90 VAL A CA 1
ATOM 685 C C . VAL A 1 90 ? 3.947 -4.054 9.102 1.00 92.56 90 VAL A C 1
ATOM 687 O O . VAL A 1 90 ? 3.913 -2.888 8.713 1.00 92.56 90 VAL A O 1
ATOM 690 N N . GLU A 1 91 ? 4.934 -4.519 9.865 1.00 91.62 91 GLU A N 1
ATOM 691 C CA . GLU A 1 91 ? 6.099 -3.724 10.262 1.00 91.62 91 GLU A CA 1
ATOM 692 C C . GLU A 1 91 ? 6.994 -3.377 9.065 1.00 91.62 91 GLU A C 1
ATOM 694 O O . GLU A 1 91 ? 7.412 -2.227 8.920 1.00 91.62 91 GLU A O 1
ATOM 699 N N . GLU A 1 92 ? 7.217 -4.321 8.147 1.00 93.62 92 GLU A N 1
ATOM 700 C CA . GLU A 1 92 ? 7.902 -4.058 6.876 1.00 93.62 92 GLU A CA 1
ATOM 701 C C . GLU A 1 92 ? 7.116 -3.071 6.009 1.00 93.62 92 GLU A C 1
ATOM 703 O O . GLU A 1 92 ? 7.679 -2.102 5.498 1.00 93.62 92 GLU A O 1
ATOM 708 N N . MET A 1 93 ? 5.798 -3.257 5.884 1.00 94.00 93 MET A N 1
ATOM 709 C CA . MET A 1 93 ? 4.932 -2.301 5.195 1.00 94.00 93 MET A CA 1
ATOM 710 C C . MET A 1 93 ? 5.055 -0.904 5.808 1.00 94.00 93 MET A C 1
ATOM 712 O O . MET A 1 93 ? 5.163 0.072 5.069 1.00 94.00 93 MET A O 1
ATOM 716 N N . TYR A 1 94 ? 5.083 -0.789 7.137 1.00 93.31 94 TYR A N 1
ATOM 717 C CA . TYR A 1 94 ? 5.264 0.489 7.820 1.00 93.31 94 TYR A CA 1
ATOM 718 C C . TYR A 1 94 ? 6.646 1.101 7.548 1.00 93.31 94 TYR A C 1
ATOM 720 O O . TYR A 1 94 ? 6.743 2.299 7.271 1.00 93.31 94 TYR A O 1
ATOM 728 N N . ARG A 1 95 ? 7.711 0.292 7.538 1.00 93.12 95 ARG A N 1
ATOM 729 C CA . ARG A 1 95 ? 9.060 0.740 7.164 1.00 93.12 95 ARG A CA 1
ATOM 730 C C . ARG A 1 95 ? 9.086 1.331 5.752 1.00 93.12 95 ARG A C 1
ATOM 732 O O . ARG A 1 95 ? 9.574 2.445 5.576 1.00 93.12 95 ARG A O 1
ATOM 739 N N . TYR A 1 96 ? 8.525 0.636 4.765 1.00 93.19 96 TYR A N 1
ATOM 740 C CA . TYR A 1 96 ? 8.564 1.085 3.369 1.00 93.19 96 TYR A CA 1
AT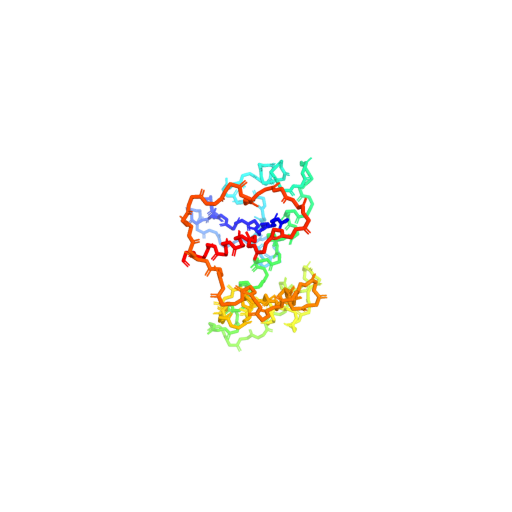OM 741 C C . TYR A 1 96 ? 7.584 2.224 3.057 1.00 93.19 96 TYR A C 1
ATOM 743 O O . TYR A 1 96 ? 7.902 3.092 2.246 1.00 93.19 96 TYR A O 1
ATOM 751 N N . LEU A 1 97 ? 6.400 2.244 3.678 1.00 91.50 97 LEU A N 1
ATOM 752 C CA . LEU A 1 97 ? 5.339 3.204 3.347 1.00 91.50 97 LEU A CA 1
ATOM 753 C C . LEU A 1 97 ? 5.330 4.451 4.235 1.00 91.50 97 LEU A C 1
ATOM 755 O O . LEU A 1 97 ? 4.943 5.515 3.755 1.00 91.50 97 LEU A O 1
ATOM 759 N N . ALA A 1 98 ? 5.688 4.329 5.516 1.00 91.00 98 ALA A N 1
ATOM 760 C CA . ALA A 1 98 ? 5.593 5.429 6.477 1.00 91.00 98 ALA A CA 1
ATOM 761 C C . ALA A 1 98 ? 6.952 6.063 6.785 1.00 91.00 98 ALA A C 1
ATOM 763 O O . ALA A 1 98 ? 7.064 7.284 6.733 1.00 91.00 98 ALA A O 1
ATOM 764 N N . ILE A 1 99 ? 7.976 5.255 7.087 1.00 91.44 99 ILE A N 1
ATOM 765 C CA . ILE A 1 99 ? 9.334 5.772 7.330 1.00 91.44 99 ILE A CA 1
ATOM 766 C C . ILE A 1 99 ? 9.979 6.163 5.995 1.00 91.44 99 ILE A C 1
ATOM 768 O O . ILE A 1 99 ? 10.475 7.277 5.851 1.00 91.44 99 ILE A O 1
ATOM 772 N N . ALA A 1 100 ? 9.902 5.264 5.009 1.00 91.50 100 ALA A N 1
ATOM 773 C CA . ALA A 1 100 ? 10.270 5.508 3.618 1.00 91.50 100 ALA A CA 1
ATOM 774 C C . ALA A 1 100 ? 11.675 6.121 3.449 1.00 91.50 100 ALA A C 1
ATOM 776 O O . ALA A 1 100 ? 11.856 7.137 2.764 1.00 91.50 100 ALA A O 1
ATOM 777 N N . ASN A 1 101 ? 12.679 5.484 4.061 1.00 89.12 101 ASN A N 1
ATOM 778 C CA . ASN A 1 101 ? 14.072 5.901 3.932 1.00 89.12 101 ASN A CA 1
ATOM 779 C C . ASN A 1 101 ? 14.531 5.930 2.463 1.00 89.12 101 ASN A C 1
ATOM 781 O O . ASN A 1 101 ? 13.981 5.251 1.594 1.00 89.12 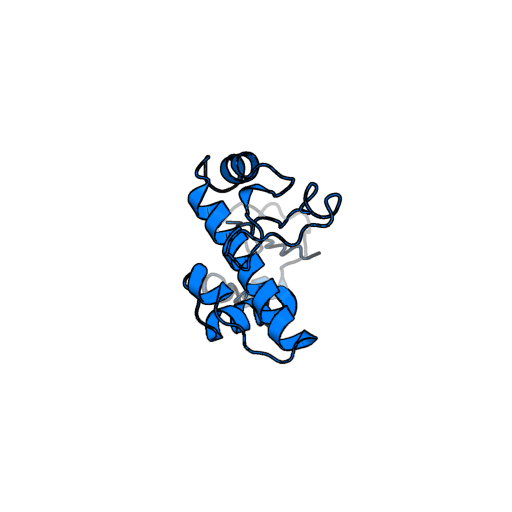101 ASN A O 1
ATOM 785 N N . TYR A 1 102 ? 15.552 6.735 2.160 1.00 86.12 102 TYR A N 1
ATOM 786 C CA . TYR A 1 102 ? 16.009 6.936 0.782 1.00 86.12 102 TYR A CA 1
ATOM 787 C C . TYR A 1 102 ? 16.511 5.635 0.139 1.00 86.12 102 TYR A C 1
ATOM 789 O O . TYR A 1 102 ? 16.134 5.325 -0.990 1.00 86.12 102 TYR A O 1
ATOM 797 N N . GLU A 1 103 ? 17.299 4.860 0.881 1.00 86.50 103 GLU A N 1
ATOM 798 C CA . GLU A 1 103 ? 17.850 3.572 0.461 1.00 86.50 103 GLU A CA 1
ATOM 799 C C . GLU A 1 103 ? 16.773 2.519 0.174 1.00 86.50 103 GLU A C 1
ATOM 801 O O . GLU A 1 103 ? 16.950 1.675 -0.701 1.00 86.50 103 GLU A O 1
ATOM 806 N N . ASP A 1 104 ? 15.632 2.611 0.856 1.00 88.69 104 ASP A N 1
ATOM 807 C CA . ASP A 1 104 ? 14.523 1.669 0.729 1.00 88.69 104 ASP A CA 1
ATOM 808 C C . ASP A 1 104 ? 13.562 2.053 -0.416 1.00 88.69 104 ASP A C 1
ATOM 810 O O . ASP A 1 104 ? 12.849 1.201 -0.947 1.00 88.69 104 ASP A O 1
ATOM 814 N N . ARG A 1 105 ? 13.543 3.330 -0.832 1.00 89.06 105 ARG A N 1
ATOM 815 C CA . ARG A 1 105 ? 12.683 3.820 -1.927 1.00 89.06 105 ARG A CA 1
ATOM 816 C C . ARG A 1 105 ? 13.243 3.525 -3.313 1.00 89.06 105 ARG A C 1
ATOM 818 O O . ARG A 1 105 ? 12.472 3.278 -4.241 1.00 89.06 105 ARG A O 1
ATOM 825 N N . PHE A 1 106 ? 14.563 3.596 -3.473 1.00 88.94 106 PHE A N 1
ATOM 826 C CA . PHE A 1 106 ? 15.210 3.556 -4.784 1.00 88.94 106 PHE A CA 1
ATOM 827 C C . PHE A 1 106 ? 16.263 2.455 -4.861 1.00 88.94 106 PHE A C 1
ATOM 829 O O . PHE A 1 106 ? 17.460 2.697 -4.732 1.00 88.94 106 PHE A O 1
ATOM 836 N N . VAL A 1 107 ? 15.814 1.239 -5.166 1.00 88.62 107 VAL A N 1
ATOM 837 C CA . VAL A 1 107 ? 16.704 0.115 -5.483 1.00 88.62 107 VAL A CA 1
ATOM 838 C C . VAL A 1 107 ? 16.906 0.056 -6.999 1.00 88.62 107 VAL A C 1
ATOM 840 O O . VAL A 1 107 ? 16.327 -0.777 -7.694 1.00 88.62 107 VAL A O 1
ATOM 843 N N . ILE A 1 108 ? 17.683 1.006 -7.530 1.00 87.56 108 ILE A N 1
ATOM 844 C CA . ILE A 1 108 ? 17.996 1.104 -8.964 1.00 87.56 108 ILE A CA 1
ATOM 845 C C . ILE A 1 108 ? 19.431 0.600 -9.182 1.00 87.56 108 ILE A C 1
ATOM 847 O O . ILE A 1 108 ? 20.376 1.320 -8.851 1.00 87.56 108 ILE A O 1
ATOM 851 N N . PRO A 1 109 ? 19.627 -0.621 -9.715 1.00 86.81 109 PRO A N 1
ATOM 852 C CA . PRO A 1 109 ? 20.962 -1.135 -9.990 1.00 86.81 109 PRO A CA 1
ATOM 853 C C . PRO A 1 109 ? 21.609 -0.393 -11.163 1.00 86.81 109 PRO A C 1
ATOM 855 O O . PRO A 1 109 ? 20.937 0.188 -12.020 1.00 86.81 109 PRO A O 1
ATOM 858 N N . THR A 1 110 ? 22.936 -0.454 -11.232 1.00 83.81 110 THR A N 1
ATOM 859 C CA . THR A 1 110 ? 23.686 0.050 -12.382 1.00 83.81 110 THR A CA 1
ATOM 860 C C . THR A 1 110 ? 23.303 -0.725 -13.636 1.00 83.81 110 THR A C 1
ATOM 862 O O . THR A 1 110 ? 23.276 -1.952 -13.641 1.00 83.81 110 THR A O 1
ATOM 865 N N . SER A 1 111 ? 23.055 -0.017 -14.736 1.00 77.75 111 SER A N 1
ATOM 866 C CA . SER A 1 111 ? 22.689 -0.624 -16.022 1.00 77.75 111 SER A CA 1
ATOM 867 C C . SER A 1 111 ? 23.863 -1.277 -16.768 1.00 77.75 111 SER A C 1
ATOM 869 O O . SER A 1 111 ? 23.696 -1.652 -17.925 1.00 77.75 111 SER A O 1
ATOM 871 N N . HIS A 1 112 ? 25.028 -1.408 -16.117 1.00 75.69 112 HIS A N 1
ATOM 872 C CA . HIS A 1 112 ? 26.240 -2.066 -16.620 1.00 75.69 112 HIS A CA 1
ATOM 873 C C . HIS A 1 112 ? 26.555 -1.738 -18.092 1.00 75.69 112 HIS A C 1
ATOM 875 O O . HIS A 1 112 ? 26.716 -2.618 -18.942 1.00 75.69 112 HIS A O 1
ATOM 881 N N . ARG A 1 113 ? 26.612 -0.436 -18.416 1.00 69.69 113 ARG A N 1
ATOM 882 C CA . ARG A 1 113 ? 26.852 0.066 -19.785 1.00 69.69 113 ARG A CA 1
ATOM 883 C C . ARG A 1 113 ? 28.194 -0.394 -20.360 1.00 69.69 113 ARG A C 1
ATOM 885 O O . ARG A 1 113 ? 28.334 -0.496 -21.576 1.00 69.69 113 ARG A O 1
ATOM 892 N N . GLU A 1 114 ? 29.151 -0.689 -19.491 1.00 67.94 114 GLU A N 1
ATOM 893 C CA . GLU A 1 114 ? 30.490 -1.171 -19.808 1.00 67.94 114 GLU A CA 1
ATOM 894 C C . GLU A 1 114 ? 30.534 -2.582 -20.400 1.00 67.94 114 GLU A C 1
ATOM 896 O O . GLU A 1 114 ? 31.507 -2.925 -21.061 1.00 67.94 114 GLU A O 1
ATOM 901 N N . MET A 1 115 ? 29.497 -3.400 -20.202 1.00 63.84 115 MET A N 1
ATOM 902 C CA . MET A 1 115 ? 29.469 -4.759 -20.755 1.00 63.84 115 MET A CA 1
ATOM 903 C C . MET A 1 115 ? 29.050 -4.796 -22.229 1.00 63.84 115 MET A C 1
ATOM 905 O O . MET A 1 115 ? 29.343 -5.761 -22.929 1.00 63.84 115 MET A O 1
ATOM 909 N N . ALA A 1 116 ? 28.351 -3.762 -22.704 1.00 59.50 116 ALA A N 1
ATOM 910 C CA . ALA A 1 116 ? 27.796 -3.712 -24.056 1.00 59.50 116 ALA A CA 1
ATOM 911 C C . ALA A 1 116 ? 28.580 -2.795 -25.007 1.00 59.50 116 ALA A C 1
ATOM 913 O O . ALA A 1 116 ? 28.383 -2.871 -26.221 1.00 59.50 116 ALA A O 1
ATOM 914 N N . ARG A 1 117 ? 29.427 -1.902 -24.479 1.00 60.47 117 ARG A N 1
ATOM 915 C CA . ARG A 1 117 ? 30.165 -0.902 -25.259 1.00 60.47 117 ARG A CA 1
ATOM 916 C C . ARG A 1 117 ? 31.543 -0.636 -24.677 1.00 60.47 117 ARG A C 1
ATOM 918 O O . ARG A 1 117 ? 31.754 -0.769 -23.476 1.00 60.47 117 ARG A O 1
ATOM 925 N N . ASP A 1 118 ? 32.447 -0.174 -25.536 1.00 66.56 118 ASP A N 1
ATOM 926 C CA . ASP A 1 118 ? 33.763 0.312 -25.132 1.00 66.56 118 ASP A CA 1
ATOM 927 C C . ASP A 1 118 ? 33.609 1.587 -24.279 1.00 66.56 118 ASP A C 1
ATOM 929 O O . ASP A 1 118 ? 33.496 2.708 -24.779 1.00 66.56 118 ASP A O 1
ATOM 933 N N . ALA A 1 119 ? 33.552 1.412 -22.957 1.00 64.94 119 ALA A N 1
ATOM 934 C CA . ALA A 1 119 ? 33.241 2.483 -22.008 1.00 64.94 119 ALA A CA 1
ATOM 935 C C . ALA A 1 119 ? 34.308 3.591 -21.959 1.00 64.94 119 ALA A C 1
ATOM 937 O O . ALA A 1 119 ? 34.010 4.734 -21.608 1.00 64.94 119 ALA A O 1
ATOM 938 N N . PHE A 1 120 ? 35.554 3.266 -22.315 1.00 64.25 120 PHE A N 1
ATOM 939 C CA . PHE A 1 120 ? 36.683 4.195 -22.274 1.00 64.25 120 PHE A CA 1
ATOM 940 C C . PHE A 1 120 ? 36.580 5.337 -23.302 1.00 64.25 120 PHE A C 1
ATOM 942 O O . PHE A 1 120 ? 36.662 6.496 -22.887 1.00 64.25 120 PHE A O 1
ATOM 949 N N . PRO A 1 121 ? 36.371 5.086 -24.611 1.00 68.44 121 PRO A N 1
ATOM 950 C CA . PRO A 1 121 ? 36.170 6.161 -25.583 1.00 68.44 121 PRO A CA 1
ATOM 951 C C . PRO A 1 121 ? 34.836 6.900 -25.393 1.00 68.44 121 PRO A C 1
ATOM 953 O O . PRO A 1 121 ? 34.800 8.115 -25.584 1.00 68.44 121 PRO A O 1
ATOM 956 N N . GLU A 1 122 ? 33.764 6.224 -24.952 1.00 67.12 122 GLU A N 1
ATOM 957 C CA . GLU A 1 122 ? 32.484 6.894 -24.662 1.00 67.12 122 GLU A CA 1
ATOM 958 C C . GLU A 1 122 ? 32.627 7.925 -23.537 1.00 67.12 122 GLU A C 1
ATOM 960 O O . GLU A 1 122 ? 32.186 9.063 -23.691 1.00 67.12 122 GLU A O 1
ATOM 965 N N . ARG A 1 123 ? 33.303 7.580 -22.432 1.00 69.81 123 ARG A N 1
ATOM 966 C CA . ARG A 1 123 ? 33.539 8.513 -21.318 1.00 69.81 123 ARG A CA 1
ATOM 967 C C . ARG A 1 123 ? 34.260 9.793 -21.757 1.00 69.81 123 ARG A C 1
ATOM 969 O O . ARG A 1 123 ? 33.988 10.851 -21.199 1.00 69.81 123 ARG A O 1
ATOM 976 N N . ASN A 1 124 ? 35.173 9.693 -22.723 1.00 72.06 124 ASN A N 1
ATOM 977 C CA . ASN A 1 124 ? 36.021 10.808 -23.152 1.00 72.06 124 ASN A CA 1
ATOM 978 C C . ASN A 1 124 ? 35.366 11.707 -24.218 1.00 72.06 124 ASN A C 1
ATOM 980 O O . ASN A 1 124 ? 35.769 12.858 -24.355 1.00 72.06 124 ASN A O 1
ATOM 984 N N . GLY A 1 125 ? 34.389 11.194 -24.977 1.00 67.62 125 GLY A N 1
ATOM 985 C CA . GLY A 1 125 ? 33.764 11.909 -26.100 1.00 67.62 125 GLY A CA 1
ATOM 986 C C . GLY A 1 125 ? 32.285 12.271 -25.920 1.00 67.62 125 GLY A C 1
ATOM 987 O O . GLY A 1 125 ? 31.776 13.122 -26.650 1.00 67.62 125 GLY A O 1
ATOM 988 N N . CYS A 1 126 ? 31.572 11.659 -24.967 1.00 67.44 126 CYS A N 1
ATOM 989 C CA . CYS A 1 126 ? 30.156 11.957 -24.734 1.00 67.44 126 CYS A CA 1
ATOM 990 C C . CYS A 1 126 ? 29.961 13.384 -24.185 1.00 67.44 126 CYS A C 1
ATOM 992 O O . CYS A 1 126 ? 30.550 13.744 -23.170 1.00 67.44 126 CYS A O 1
ATOM 994 N N . GLY A 1 127 ? 29.087 14.177 -24.822 1.00 68.88 127 GLY A N 1
ATOM 995 C CA . GLY A 1 127 ? 28.723 15.541 -24.394 1.00 68.88 127 GLY A CA 1
ATOM 996 C C . GLY A 1 127 ? 29.141 16.660 -25.357 1.00 68.88 127 GLY A C 1
ATOM 997 O O . GLY A 1 127 ? 28.623 17.769 -25.256 1.00 68.88 127 GLY A O 1
ATOM 998 N N . PHE A 1 128 ? 30.005 16.372 -26.334 1.00 70.44 128 PHE A N 1
ATOM 999 C CA . PHE A 1 128 ? 30.410 17.324 -27.372 1.00 70.44 128 PHE A CA 1
ATOM 1000 C C . PHE A 1 128 ? 29.563 17.158 -28.640 1.00 70.44 128 PHE A C 1
ATOM 1002 O O . PHE A 1 128 ? 29.885 16.370 -29.524 1.00 70.44 128 PHE A O 1
ATOM 1009 N N . THR A 1 129 ? 28.466 17.905 -28.757 1.00 64.06 129 THR A N 1
ATOM 1010 C CA . THR A 1 129 ? 27.598 17.873 -29.948 1.00 64.06 129 THR A CA 1
ATOM 1011 C C . THR A 1 129 ? 28.018 18.924 -30.981 1.00 64.06 129 THR A C 1
ATOM 1013 O O . THR A 1 129 ? 27.285 19.877 -31.244 1.00 64.06 129 THR A O 1
ATOM 1016 N N . PHE A 1 130 ? 29.203 18.773 -31.578 1.00 60.44 130 PHE A N 1
ATOM 1017 C CA . PHE A 1 130 ? 29.672 19.631 -32.677 1.00 60.44 130 PHE A CA 1
ATOM 1018 C C . PHE A 1 130 ? 29.122 19.158 -34.028 1.00 60.44 130 PHE A C 1
ATOM 1020 O O . PHE A 1 130 ? 29.881 18.707 -34.871 1.00 60.44 130 PHE A O 1
ATOM 1027 N N . GLY A 1 131 ? 27.801 19.207 -34.235 1.00 55.47 131 GLY A N 1
ATOM 1028 C CA . GLY A 1 131 ? 27.183 19.041 -35.564 1.00 55.47 131 GLY A CA 1
ATOM 1029 C C . GLY A 1 131 ? 27.575 17.794 -36.380 1.00 55.47 131 GLY A C 1
ATOM 1030 O O . GLY A 1 131 ? 27.358 17.778 -37.590 1.00 55.47 131 GLY A O 1
ATOM 1031 N N . GLU A 1 132 ? 28.155 16.762 -35.764 1.00 49.69 132 GLU A N 1
ATOM 1032 C CA . GLU A 1 132 ? 28.609 15.564 -36.460 1.00 49.69 132 GLU A CA 1
ATOM 1033 C C . GLU A 1 132 ? 27.387 14.684 -36.765 1.00 49.69 132 GLU A C 1
ATOM 1035 O O . GLU A 1 132 ? 26.658 14.251 -35.873 1.00 49.69 132 GLU A O 1
ATOM 1040 N N . VAL A 1 133 ? 27.125 14.460 -38.054 1.00 44.25 133 VAL A N 1
ATOM 1041 C CA . VAL A 1 133 ? 25.893 13.880 -38.635 1.00 44.25 133 VAL A CA 1
ATOM 1042 C C . VAL A 1 133 ? 25.754 12.361 -38.372 1.00 44.25 133 VAL A C 1
ATOM 1044 O O . VAL A 1 133 ? 25.162 11.623 -39.154 1.00 44.25 133 VAL A O 1
ATOM 1047 N N . ALA A 1 134 ? 26.289 11.844 -37.266 1.00 54.88 134 ALA A N 1
ATOM 1048 C CA . ALA A 1 134 ? 26.355 10.406 -36.990 1.00 54.88 134 ALA A CA 1
ATOM 1049 C C . ALA A 1 134 ? 25.629 9.956 -35.709 1.00 54.88 134 ALA A C 1
ATOM 1051 O O . ALA A 1 134 ? 25.751 8.798 -35.317 1.00 54.88 134 ALA A O 1
ATOM 1052 N N . THR A 1 135 ? 24.798 10.794 -35.080 1.00 52.91 135 THR A N 1
ATOM 1053 C CA . THR A 1 135 ? 24.091 10.432 -33.830 1.00 52.91 135 THR A CA 1
ATOM 1054 C C . THR A 1 135 ? 22.975 9.384 -33.997 1.00 52.91 135 THR A C 1
ATOM 1056 O O . THR A 1 135 ? 22.294 9.049 -33.034 1.00 52.91 135 THR A O 1
ATOM 1059 N N . GLY A 1 136 ? 22.782 8.825 -35.197 1.00 50.12 136 GLY A N 1
ATOM 1060 C CA . GLY A 1 136 ? 21.751 7.812 -35.459 1.00 50.12 136 GLY A CA 1
ATOM 1061 C C . GLY A 1 136 ? 22.087 6.775 -36.533 1.00 50.12 136 GLY A C 1
ATOM 1062 O O . GLY A 1 136 ? 21.204 6.014 -36.920 1.00 50.12 136 GLY A O 1
ATOM 1063 N N . ARG A 1 137 ? 23.330 6.720 -37.035 1.00 40.12 137 ARG A N 1
ATOM 1064 C CA . ARG A 1 137 ? 23.733 5.748 -38.066 1.00 40.12 137 ARG A CA 1
ATOM 1065 C C . ARG A 1 137 ? 24.904 4.909 -37.554 1.00 40.12 137 ARG A C 1
ATOM 1067 O O . ARG A 1 137 ? 26.043 5.354 -37.533 1.00 40.12 137 ARG A O 1
ATOM 1074 N N . ILE A 1 138 ? 24.595 3.700 -37.095 1.00 40.31 138 ILE A N 1
ATOM 1075 C CA . ILE A 1 138 ? 25.564 2.680 -36.655 1.00 40.31 138 ILE A CA 1
ATOM 1076 C C . ILE A 1 138 ? 26.403 2.285 -37.901 1.00 40.31 138 ILE A C 1
ATOM 1078 O O . ILE A 1 138 ? 25.825 2.141 -38.982 1.00 40.31 138 ILE A O 1
ATOM 1082 N N . PRO A 1 139 ? 27.749 2.208 -37.797 1.00 37.66 139 PRO A N 1
ATOM 1083 C CA . PRO A 1 139 ? 28.358 1.088 -37.082 1.00 37.66 139 PRO A CA 1
ATOM 1084 C C . PRO A 1 139 ? 28.678 1.349 -35.607 1.00 37.66 139 PRO A C 1
ATOM 1086 O O . PRO A 1 139 ? 28.697 0.395 -34.846 1.00 37.66 139 PRO A O 1
ATOM 1089 N N . ASN A 1 140 ? 28.865 2.609 -35.183 1.00 41.91 140 ASN A N 1
ATOM 1090 C CA . ASN A 1 140 ? 29.442 2.943 -33.869 1.00 41.91 140 ASN A CA 1
ATOM 1091 C C . ASN A 1 140 ? 28.815 4.204 -33.227 1.00 41.91 140 ASN A C 1
ATOM 1093 O O . ASN A 1 140 ? 29.509 5.179 -32.954 1.00 41.91 140 ASN A O 1
ATOM 1097 N N . SER A 1 141 ? 27.498 4.239 -32.994 1.00 41.75 141 SER A N 1
ATOM 1098 C CA . SER A 1 141 ? 26.859 5.388 -32.323 1.00 41.75 141 SER A CA 1
ATOM 1099 C C . SER A 1 141 ? 27.108 5.344 -30.807 1.00 41.75 141 SER A C 1
ATOM 1101 O O . SER A 1 141 ? 26.379 4.659 -30.092 1.00 41.75 141 SER A O 1
ATOM 1103 N N . THR A 1 142 ? 28.111 6.067 -30.310 1.00 51.88 142 THR A N 1
ATOM 1104 C CA . THR A 1 142 ? 28.682 6.003 -28.945 1.00 51.88 142 THR A CA 1
ATOM 1105 C C . THR A 1 142 ? 27.996 6.852 -27.864 1.00 51.88 142 THR A C 1
ATOM 1107 O O . THR A 1 142 ? 28.525 7.011 -26.770 1.00 51.88 142 THR A O 1
ATOM 1110 N N . CYS A 1 143 ? 26.806 7.409 -28.098 1.00 49.28 143 CYS A N 1
ATOM 1111 C CA . CYS A 1 143 ? 26.131 8.166 -27.038 1.00 49.28 143 CYS A CA 1
ATOM 1112 C C . CYS A 1 143 ? 24.611 8.039 -27.122 1.00 49.28 143 CYS A C 1
ATOM 1114 O O . CYS A 1 143 ? 23.942 8.801 -27.814 1.00 49.28 143 CYS A O 1
ATOM 1116 N N . SER A 1 144 ? 24.052 7.071 -26.393 1.00 46.84 144 SER A N 1
ATOM 1117 C CA . SER A 1 144 ? 22.622 7.055 -26.075 1.00 46.84 144 SER A CA 1
ATOM 1118 C C . SER A 1 144 ? 22.414 7.758 -24.735 1.00 46.84 144 SER A C 1
ATOM 1120 O O . SER A 1 144 ? 22.819 7.262 -23.682 1.00 46.84 144 SER A O 1
ATOM 1122 N N . THR A 1 145 ? 21.802 8.938 -24.786 1.00 40.91 145 THR A N 1
ATOM 1123 C CA . THR A 1 145 ? 21.396 9.726 -23.621 1.00 40.91 145 THR A CA 1
ATOM 1124 C C . THR A 1 145 ? 20.276 8.996 -22.880 1.00 40.91 145 THR A C 1
ATOM 1126 O O . THR A 1 145 ? 19.107 9.123 -23.229 1.00 40.91 145 THR A O 1
ATOM 1129 N N . VAL A 1 146 ? 20.617 8.230 -21.842 1.00 41.06 146 VAL A N 1
ATOM 1130 C CA . VAL A 1 146 ? 19.643 7.843 -20.812 1.00 41.06 146 VAL A CA 1
ATOM 1131 C C . VAL A 1 146 ? 19.622 8.976 -19.797 1.00 41.06 146 VAL A C 1
ATOM 1133 O O . VAL A 1 146 ? 20.359 8.970 -18.814 1.00 41.06 146 VAL A O 1
ATOM 1136 N N . ALA A 1 147 ? 18.819 9.998 -20.082 1.00 38.38 147 ALA A N 1
ATOM 1137 C CA . ALA A 1 147 ? 18.467 10.993 -19.087 1.00 38.38 147 ALA A CA 1
ATOM 1138 C C . ALA A 1 147 ? 17.547 10.313 -18.067 1.00 38.38 147 ALA A C 1
ATOM 1140 O O . ALA A 1 147 ? 16.345 10.173 -18.293 1.00 38.38 147 ALA A O 1
ATOM 1141 N N . VAL A 1 148 ? 18.112 9.871 -16.944 1.00 39.88 148 VAL A N 1
ATOM 1142 C CA . VAL A 1 148 ? 17.322 9.691 -15.727 1.00 39.88 148 VAL A CA 1
ATOM 1143 C C . VAL A 1 148 ? 17.033 11.101 -15.220 1.00 39.88 148 VAL A C 1
ATOM 1145 O O . VAL A 1 148 ? 17.791 11.673 -14.444 1.00 39.88 148 VAL A O 1
ATOM 1148 N N . LEU A 1 149 ? 15.973 11.703 -15.757 1.00 35.00 149 LEU A N 1
ATOM 1149 C CA . LEU A 1 149 ? 15.357 12.893 -15.186 1.00 35.00 149 LEU A CA 1
ATOM 1150 C C . LEU A 1 149 ? 14.741 12.466 -13.848 1.00 35.00 149 LEU A C 1
ATOM 1152 O O . LEU A 1 149 ? 13.668 11.866 -13.816 1.00 35.00 149 LEU A O 1
ATOM 1156 N N . MET A 1 150 ? 15.459 12.717 -12.756 1.00 38.78 150 MET A N 1
ATOM 1157 C CA . MET A 1 150 ? 14.874 12.755 -11.418 1.00 38.78 150 MET A CA 1
ATOM 1158 C C . MET A 1 150 ? 14.408 14.193 -11.133 1.00 38.78 150 MET A C 1
ATOM 1160 O O . MET A 1 150 ? 15.168 15.118 -11.432 1.00 38.78 150 MET A O 1
ATOM 1164 N N . PRO A 1 151 ? 13.186 14.401 -10.611 1.00 43.19 151 PRO A N 1
ATOM 1165 C CA . PRO A 1 151 ? 12.830 15.633 -9.913 1.00 43.19 151 PRO A CA 1
ATOM 1166 C C . PRO A 1 151 ? 13.561 15.757 -8.569 1.00 43.19 151 PRO A C 1
ATOM 1168 O O . PRO A 1 151 ? 13.908 14.705 -7.979 1.00 43.19 151 PRO A O 1
#

Secondary structure (DSSP, 8-state):
----PPPP---TTTTTTT----SSSSSPPGGGSSS-HHHHHHHHSTT-HHHHHHHHHHHHHHHHHHHIIIII-----HHHHHTT--HHHHHHHHIIIII--HHHH-------GGGTS-HHHHHHHTT---S-TTTT-SS------------

Radius of gyration: 24.58 Å; chains: 1; bounding box: 60×32×63 Å